Protein AF-A0AB34FBE4-F1 (afdb_monomer)

Radius of gyration: 14.2 Å; Cα contacts (8 Å, |Δi|>4): 66; chains: 1; bounding box: 34×34×34 Å

Mean predicted aligned error: 6.74 Å

Solvent-accessible surface area (backbone atoms only — not comparable to full-atom values): 5142 Å² total; per-residue (Å²): 112,30,95,76,74,81,50,65,72,39,74,64,34,66,78,66,61,48,76,85,49,53,74,60,44,47,55,37,50,75,59,26,65,96,50,65,81,40,63,47,56,40,68,44,55,84,54,92,88,53,58,94,84,66,75,59,54,63,62,28,29,49,28,44,51,53,34,44,61,75,64,55,80,73,57,73,69,82,74,72,77,136

Foldseek 3Di:
DDPLPPDPDDPLCLQANRPVQPPLNVQLCVQCVVVRSVPCQLCVHDDPPQDPPDGHPVSSVVSSVSSCVVVCPPPPVVVPDD

Organism: NCBI:txid1247861

Structure (mmCIF, N/CA/C/O backbone):
data_AF-A0AB34FBE4-F1
#
_entry.id   AF-A0AB34FBE4-F1
#
loop_
_atom_site.group_PDB
_atom_site.id
_atom_site.type_symbol
_atom_site.label_atom_id
_atom_site.label_alt_id
_atom_site.label_comp_id
_atom_site.label_asym_id
_atom_site.label_entity_id
_atom_site.label_seq_id
_atom_site.pdbx_PDB_ins_code
_atom_site.Cartn_x
_atom_site.Cartn_y
_atom_site.Cartn_z
_atom_site.occupancy
_atom_site.B_iso_or_equiv
_atom_site.auth_seq_id
_atom_site.auth_comp_id
_atom_site.auth_asym_id
_atom_site.auth_atom_id
_atom_site.pdbx_PDB_model_num
ATOM 1 N N . MET A 1 1 ? -18.289 -3.973 3.496 1.00 79.31 1 MET A N 1
ATOM 2 C CA . MET A 1 1 ? -17.820 -2.618 3.889 1.00 79.31 1 MET A CA 1
ATOM 3 C C . MET A 1 1 ? -16.494 -2.774 4.627 1.00 79.31 1 MET A C 1
ATOM 5 O O . MET A 1 1 ? -16.307 -3.838 5.193 1.00 79.31 1 MET A O 1
ATOM 9 N N . CYS A 1 2 ? -15.573 -1.804 4.611 1.00 87.25 2 CYS A N 1
ATOM 10 C CA . CYS A 1 2 ? -14.359 -1.897 5.436 1.00 87.25 2 CYS A CA 1
ATOM 11 C C . CYS A 1 2 ? -14.687 -1.624 6.913 1.00 87.25 2 CYS A C 1
ATOM 13 O O . CYS A 1 2 ? -15.467 -0.713 7.194 1.00 87.25 2 CYS A O 1
ATOM 15 N N . ASP A 1 3 ? -14.014 -2.307 7.842 1.00 84.75 3 ASP A N 1
ATOM 16 C CA . ASP A 1 3 ? -14.134 -2.107 9.299 1.00 84.75 3 ASP A CA 1
ATOM 17 C C . ASP A 1 3 ? -13.898 -0.668 9.771 1.00 84.75 3 ASP A C 1
ATOM 19 O O . ASP A 1 3 ? -14.258 -0.304 10.886 1.00 84.75 3 ASP A O 1
ATOM 23 N N . CYS A 1 4 ? -13.249 0.168 8.957 1.00 87.19 4 CYS A N 1
ATOM 24 C CA . CYS A 1 4 ? -13.078 1.581 9.288 1.00 87.19 4 CYS A CA 1
ATOM 25 C C . CYS A 1 4 ? -14.356 2.421 9.094 1.00 87.19 4 CYS A C 1
ATOM 27 O O . CYS A 1 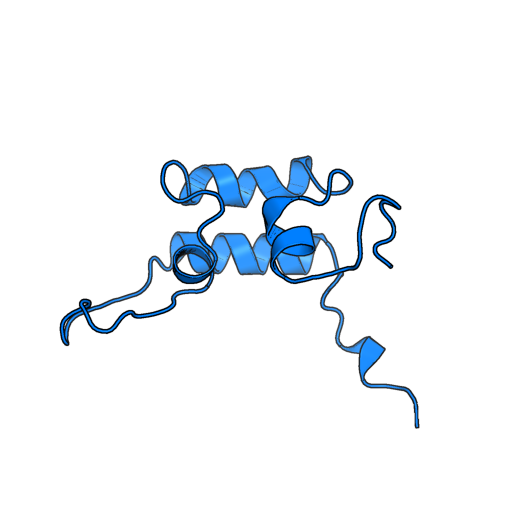4 ? -14.336 3.611 9.400 1.00 87.19 4 CYS A O 1
ATOM 29 N N . GLY A 1 5 ? -15.426 1.853 8.526 1.00 86.75 5 GLY A N 1
ATOM 30 C CA . GLY A 1 5 ? -16.728 2.503 8.336 1.00 86.75 5 GLY A CA 1
ATOM 31 C C . GLY A 1 5 ? -16.791 3.578 7.242 1.00 86.75 5 GLY A C 1
ATOM 32 O O . GLY A 1 5 ? -17.870 4.073 6.942 1.00 86.75 5 GLY A O 1
ATOM 33 N N . GLN A 1 6 ? -15.668 3.944 6.614 1.00 84.44 6 GLN A N 1
ATOM 34 C CA . GLN A 1 6 ? -15.616 5.085 5.684 1.00 84.44 6 GLN A CA 1
ATOM 35 C C . GLN A 1 6 ? -15.928 4.733 4.227 1.00 84.44 6 GLN A C 1
ATOM 37 O O . GLN A 1 6 ? -16.367 5.592 3.470 1.00 84.44 6 GLN A O 1
ATOM 42 N N . ALA A 1 7 ? -15.641 3.504 3.798 1.00 86.81 7 ALA A N 1
ATOM 43 C CA . ALA A 1 7 ? -15.832 3.083 2.414 1.00 86.81 7 ALA A CA 1
ATOM 44 C C . ALA A 1 7 ? -15.909 1.556 2.293 1.00 86.81 7 ALA A C 1
ATOM 46 O O . ALA A 1 7 ? -15.571 0.814 3.220 1.00 86.81 7 ALA A O 1
ATOM 47 N N . ALA A 1 8 ? -16.308 1.077 1.114 1.00 86.94 8 ALA A N 1
ATOM 48 C CA . ALA A 1 8 ? -16.114 -0.315 0.740 1.00 86.94 8 ALA A CA 1
ATOM 49 C C . ALA A 1 8 ? -14.619 -0.687 0.761 1.00 86.94 8 ALA A C 1
ATOM 51 O O . ALA A 1 8 ? -13.745 0.107 0.396 1.00 86.94 8 ALA A O 1
ATOM 52 N N . GLU A 1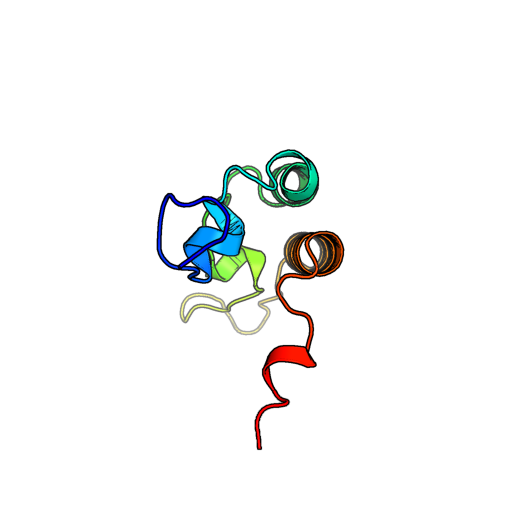 9 ? -14.338 -1.916 1.187 1.00 84.81 9 GLU A N 1
ATOM 53 C CA . GLU A 1 9 ? -13.012 -2.518 1.114 1.00 84.81 9 GLU A CA 1
ATOM 54 C C . GLU A 1 9 ? -12.647 -2.687 -0.373 1.00 84.81 9 GLU A C 1
ATOM 56 O O . GLU A 1 9 ? -13.222 -3.503 -1.082 1.00 84.81 9 GLU A O 1
ATOM 61 N N . THR A 1 10 ? -11.724 -1.866 -0.872 1.00 88.75 10 THR A N 1
ATOM 62 C CA . THR A 1 10 ? -11.144 -1.978 -2.221 1.00 88.75 10 THR A CA 1
ATOM 63 C C . THR A 1 10 ? -9.631 -2.000 -2.093 1.00 88.75 10 THR A C 1
ATOM 65 O O . THR A 1 10 ? -9.106 -1.501 -1.098 1.00 88.75 10 THR A O 1
ATOM 68 N N . ILE A 1 11 ? -8.905 -2.464 -3.114 1.00 87.75 11 ILE A N 1
ATOM 69 C CA . ILE A 1 11 ? -7.431 -2.470 -3.092 1.00 87.75 11 ILE A CA 1
ATOM 70 C C . ILE A 1 11 ? -6.879 -1.062 -2.801 1.00 87.75 11 ILE A C 1
ATOM 72 O O . ILE A 1 11 ? -5.999 -0.893 -1.961 1.00 87.75 11 ILE A O 1
ATOM 76 N N . LYS A 1 12 ? -7.453 -0.018 -3.421 1.00 88.12 12 LYS A N 1
ATOM 77 C CA . LYS A 1 12 ? -7.066 1.378 -3.148 1.00 88.12 12 LYS A CA 1
ATOM 78 C C . LYS A 1 12 ? -7.394 1.801 -1.718 1.00 88.12 12 LYS A C 1
ATOM 80 O O . LYS A 1 12 ? -6.619 2.533 -1.109 1.00 88.12 12 LYS A O 1
ATOM 85 N N . HIS A 1 13 ? -8.540 1.387 -1.181 1.00 89.50 13 HIS A N 1
ATOM 86 C CA . HIS A 1 13 ? -8.895 1.718 0.195 1.00 89.50 13 HIS A CA 1
ATOM 87 C C . HIS A 1 13 ? -7.960 1.027 1.194 1.00 89.50 13 HIS A C 1
ATOM 89 O O . HIS A 1 13 ? -7.369 1.695 2.041 1.00 89.50 13 HIS A O 1
ATOM 95 N N . PHE A 1 14 ? -7.762 -0.276 1.029 1.00 89.69 14 PHE A N 1
ATOM 96 C CA . PHE A 1 14 ? -6.829 -1.100 1.782 1.00 89.69 14 PHE A CA 1
ATOM 97 C C . PHE A 1 14 ? -5.422 -0.487 1.794 1.00 89.69 14 PHE A C 1
ATOM 99 O O . PHE A 1 14 ? -4.940 -0.063 2.850 1.00 89.69 14 PHE A O 1
ATOM 106 N N . LEU A 1 15 ? -4.825 -0.317 0.612 1.00 89.31 15 LEU A N 1
ATOM 107 C CA . LEU A 1 15 ? -3.440 0.126 0.467 1.00 89.31 15 LEU A CA 1
ATOM 108 C C . LEU A 1 15 ? -3.223 1.611 0.709 1.00 89.31 15 LEU A C 1
ATOM 110 O O . LEU A 1 15 ? -2.143 1.964 1.167 1.00 89.31 15 LEU A O 1
ATOM 114 N N . PHE A 1 16 ? -4.202 2.500 0.465 1.00 88.44 16 PHE A N 1
ATOM 115 C CA . PHE A 1 16 ? -3.961 3.962 0.459 1.00 88.44 16 PHE A CA 1
ATOM 116 C C . PHE A 1 16 ? -4.870 4.820 1.351 1.00 88.44 16 PHE A C 1
ATOM 118 O O . PHE A 1 16 ? -4.458 5.919 1.710 1.00 88.44 16 PHE A O 1
ATOM 125 N N . ARG A 1 17 ? -6.065 4.358 1.743 1.00 88.75 17 ARG A N 1
ATOM 126 C CA . ARG A 1 17 ? -7.069 5.253 2.364 1.00 88.75 17 ARG A CA 1
ATOM 127 C C . ARG A 1 17 ? -7.558 4.832 3.746 1.00 88.75 17 ARG A C 1
ATOM 129 O O . ARG A 1 17 ? -8.097 5.666 4.465 1.00 88.75 17 ARG A O 1
ATOM 136 N N . CYS A 1 18 ? -7.397 3.569 4.128 1.00 90.50 18 CYS A N 1
ATOM 137 C CA . CYS A 1 18 ? -7.907 3.072 5.399 1.00 90.50 18 CYS A CA 1
ATOM 138 C C . CYS A 1 18 ? -7.154 3.709 6.578 1.00 90.50 18 CYS A C 1
ATOM 140 O O . CYS A 1 18 ? -5.969 3.431 6.786 1.00 90.50 18 CYS A O 1
ATOM 142 N N . LYS A 1 19 ? -7.857 4.529 7.372 1.00 87.06 19 LYS A N 1
ATOM 143 C CA . LYS A 1 19 ? -7.282 5.255 8.521 1.00 87.06 19 LYS A CA 1
ATOM 144 C C . LYS A 1 19 ? -6.978 4.373 9.736 1.00 87.06 19 LYS A C 1
ATOM 146 O O . LYS A 1 19 ? -6.258 4.808 10.620 1.00 87.06 19 LYS A O 1
ATOM 151 N N . LYS A 1 20 ? -7.494 3.139 9.778 1.00 88.12 20 LYS A N 1
ATOM 152 C CA . LYS A 1 20 ? -7.262 2.192 10.885 1.00 88.12 20 LYS A CA 1
ATOM 153 C C . LYS A 1 20 ? -5.816 1.677 10.944 1.00 88.12 20 LYS A C 1
ATOM 155 O O . LYS A 1 20 ? -5.353 1.291 12.006 1.00 88.12 20 LYS A O 1
ATOM 160 N N . TRP A 1 21 ? -5.111 1.689 9.812 1.00 87.44 21 TRP A N 1
ATOM 161 C CA . TRP A 1 21 ? -3.788 1.069 9.648 1.00 87.44 21 TRP A CA 1
ATOM 162 C C . TRP A 1 21 ? -2.735 2.089 9.209 1.00 87.44 21 TRP A C 1
ATOM 164 O O . TRP A 1 21 ? -1.929 1.826 8.317 1.00 87.44 21 TRP A O 1
ATOM 174 N N . THR A 1 22 ? -2.801 3.304 9.749 1.00 85.75 22 THR A N 1
ATOM 175 C CA . THR A 1 22 ? -1.862 4.388 9.426 1.00 85.75 22 THR A CA 1
ATOM 176 C C . THR A 1 22 ? -0.437 4.069 9.867 1.00 85.75 22 THR A C 1
ATOM 178 O O . THR A 1 22 ? 0.470 4.304 9.078 1.00 85.75 22 THR A O 1
ATOM 181 N N . ALA A 1 23 ? -0.241 3.459 11.040 1.00 86.69 23 ALA A N 1
ATOM 182 C CA . ALA A 1 23 ? 1.092 3.102 11.538 1.00 86.69 23 ALA A CA 1
ATOM 183 C C . ALA A 1 23 ? 1.761 2.022 10.667 1.00 86.69 23 ALA A C 1
ATOM 185 O O . ALA A 1 23 ? 2.873 2.188 10.182 1.00 86.69 23 ALA A O 1
ATOM 186 N N . GLN A 1 24 ? 1.045 0.938 10.358 1.00 87.44 24 GLN A N 1
ATOM 187 C CA . GLN A 1 24 ? 1.550 -0.150 9.510 1.00 87.44 24 GLN A CA 1
ATOM 188 C C . GLN A 1 24 ? 1.870 0.328 8.090 1.00 87.44 24 GLN A C 1
ATOM 190 O O . GLN A 1 24 ? 2.715 -0.247 7.414 1.00 87.44 24 GLN A O 1
ATOM 195 N N . ARG A 1 25 ? 1.188 1.374 7.621 1.00 89.50 25 ARG A N 1
ATOM 196 C CA . ARG A 1 25 ? 1.364 1.976 6.295 1.00 89.50 25 ARG A CA 1
ATOM 197 C C . ARG A 1 25 ? 2.615 2.851 6.196 1.00 89.50 25 ARG A C 1
ATOM 199 O O . ARG A 1 25 ? 3.051 3.122 5.079 1.00 89.50 25 ARG A O 1
ATOM 206 N N . GLU A 1 26 ? 3.223 3.255 7.311 1.00 87.69 26 GLU A N 1
ATOM 207 C CA . GLU A 1 26 ? 4.485 4.015 7.314 1.00 87.69 26 GLU A CA 1
ATOM 208 C C . GLU A 1 26 ? 5.597 3.293 6.555 1.00 87.69 26 GLU A C 1
ATOM 210 O O . GLU A 1 26 ? 6.361 3.934 5.833 1.00 87.69 26 GLU A O 1
ATOM 215 N N . ILE A 1 27 ? 5.625 1.956 6.611 1.00 85.81 27 ILE A N 1
ATOM 216 C CA . ILE A 1 27 ? 6.586 1.165 5.839 1.00 85.81 27 ILE A CA 1
ATOM 217 C C . ILE A 1 27 ? 6.453 1.438 4.341 1.00 85.81 27 ILE A C 1
ATOM 219 O O . ILE A 1 27 ? 7.446 1.659 3.660 1.00 85.81 27 ILE A O 1
ATOM 223 N N . MET A 1 28 ? 5.227 1.539 3.824 1.00 86.69 28 MET A N 1
ATOM 224 C CA . MET A 1 28 ? 4.996 1.855 2.419 1.00 86.69 28 MET A CA 1
ATOM 225 C C . MET A 1 28 ? 5.433 3.287 2.099 1.00 86.69 28 MET A C 1
ATOM 227 O O . MET A 1 28 ? 6.019 3.501 1.038 1.00 86.69 28 MET A O 1
ATOM 231 N N . PHE A 1 29 ? 5.219 4.258 2.997 1.00 81.56 29 PHE A N 1
ATOM 232 C CA . PHE A 1 29 ? 5.663 5.648 2.800 1.00 81.56 29 PHE A CA 1
ATOM 233 C C . PHE A 1 29 ? 7.186 5.763 2.637 1.00 81.56 29 PHE A C 1
ATOM 235 O O . PHE A 1 29 ? 7.649 6.518 1.778 1.00 81.56 29 PHE A O 1
ATOM 242 N N . GLN A 1 30 ? 7.962 4.987 3.400 1.00 80.12 30 GLN A N 1
ATOM 243 C CA . GLN A 1 30 ? 9.429 5.008 3.323 1.00 80.12 30 GLN A CA 1
ATOM 244 C C . GLN A 1 30 ? 9.951 4.612 1.935 1.00 80.12 30 GLN A C 1
ATOM 246 O O . GLN A 1 30 ? 10.890 5.235 1.430 1.00 80.12 30 GLN A O 1
ATOM 251 N N . TYR A 1 31 ? 9.308 3.630 1.295 1.00 78.88 31 TYR A N 1
ATOM 252 C CA . TYR A 1 31 ? 9.738 3.095 -0.002 1.00 78.88 31 TYR A CA 1
ATOM 253 C C . TYR A 1 31 ? 9.045 3.734 -1.204 1.00 78.88 31 TYR A C 1
ATOM 255 O O . TYR A 1 31 ? 9.627 3.797 -2.281 1.00 78.88 31 TYR A O 1
ATOM 263 N N . SER A 1 32 ? 7.820 4.236 -1.045 1.00 71.81 32 SER A N 1
ATOM 264 C CA . SER A 1 32 ? 7.041 4.774 -2.163 1.00 71.81 32 SER A CA 1
ATOM 265 C C . SER A 1 32 ? 7.036 6.299 -2.260 1.00 71.81 32 SER A C 1
ATOM 267 O O . SER A 1 32 ? 6.446 6.787 -3.212 1.00 71.81 32 SER A O 1
ATOM 269 N N . ARG A 1 33 ? 7.712 7.046 -1.363 1.00 69.38 33 ARG A N 1
ATOM 270 C CA . ARG A 1 33 ? 7.851 8.530 -1.312 1.00 69.38 33 ARG A CA 1
ATOM 271 C C . ARG A 1 33 ? 7.051 9.326 -2.366 1.00 69.38 33 ARG A C 1
ATOM 273 O O . ARG A 1 33 ? 5.986 9.841 -2.052 1.00 69.38 33 ARG A O 1
ATOM 280 N N . THR A 1 34 ? 7.546 9.437 -3.607 1.00 69.12 34 THR A N 1
ATOM 281 C CA . THR A 1 34 ? 6.942 10.249 -4.694 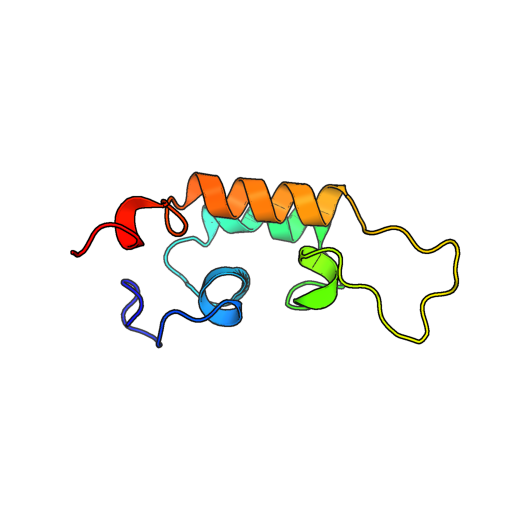1.00 69.12 34 THR A CA 1
ATOM 282 C C . THR A 1 34 ? 5.884 9.521 -5.535 1.00 69.12 34 THR A C 1
ATOM 284 O O . THR A 1 34 ? 5.176 10.138 -6.327 1.00 69.12 34 THR A O 1
ATOM 287 N N . LYS A 1 35 ? 5.770 8.202 -5.381 1.00 77.44 35 LYS A N 1
ATOM 288 C CA . LYS A 1 35 ? 4.818 7.297 -6.043 1.00 77.44 35 LYS A CA 1
ATOM 289 C C . LYS A 1 35 ? 3.735 6.783 -5.083 1.00 77.44 35 LYS A C 1
ATOM 291 O O . LYS A 1 35 ? 3.010 5.848 -5.423 1.00 77.44 35 LYS A O 1
ATOM 296 N N . MET A 1 36 ? 3.605 7.389 -3.901 1.00 75.00 36 MET A N 1
ATOM 297 C CA . MET A 1 36 ? 2.565 7.066 -2.927 1.00 75.00 36 MET A CA 1
ATOM 298 C C . MET A 1 36 ? 1.179 7.151 -3.588 1.00 75.00 36 MET A C 1
ATOM 300 O O . MET A 1 36 ? 0.837 8.150 -4.217 1.00 75.00 36 MET A O 1
ATOM 304 N N . GLY A 1 37 ? 0.374 6.093 -3.474 1.00 80.38 37 GLY A N 1
ATOM 305 C CA . GLY A 1 37 ? -0.945 6.022 -4.117 1.00 80.38 37 GLY A CA 1
ATOM 306 C C . GLY A 1 37 ? -0.944 5.491 -5.555 1.00 80.38 37 GLY A C 1
ATOM 307 O O . GLY A 1 37 ? -2.021 5.234 -6.101 1.00 80.38 37 GLY A O 1
ATOM 308 N N . ASN A 1 38 ? 0.226 5.265 -6.166 1.00 87.62 38 ASN A N 1
ATOM 309 C CA . ASN A 1 38 ? 0.322 4.576 -7.449 1.00 87.62 38 ASN A CA 1
ATOM 310 C C . ASN A 1 38 ? 0.262 3.058 -7.232 1.00 87.62 38 ASN A C 1
ATOM 312 O O . ASN A 1 38 ? 1.240 2.423 -6.840 1.00 87.62 38 ASN A O 1
ATOM 316 N N . LEU A 1 39 ? -0.907 2.485 -7.521 1.00 88.06 39 LEU A N 1
ATOM 317 C CA . LEU A 1 39 ? -1.158 1.056 -7.361 1.00 88.06 39 LEU A CA 1
ATOM 318 C C . LEU A 1 39 ? -0.217 0.187 -8.206 1.00 88.06 39 LEU A C 1
ATOM 320 O O . LEU A 1 39 ? 0.295 -0.807 -7.705 1.00 88.06 39 LEU A O 1
ATOM 324 N N . SER A 1 40 ? 0.025 0.574 -9.462 1.00 88.50 40 SER A N 1
ATOM 325 C CA . SER A 1 40 ? 0.915 -0.171 -10.357 1.00 88.50 40 SER A CA 1
ATOM 326 C C . SER A 1 40 ? 2.328 -0.211 -9.789 1.00 88.50 40 SER A C 1
ATOM 328 O O . SER A 1 40 ? 2.942 -1.263 -9.746 1.00 88.50 40 SER A O 1
ATOM 330 N N . PHE A 1 41 ? 2.831 0.911 -9.278 1.00 88.00 41 PHE A N 1
ATOM 331 C CA . PHE A 1 41 ? 4.180 0.975 -8.721 1.00 88.00 41 PHE A CA 1
ATOM 332 C C . PHE A 1 41 ? 4.364 0.035 -7.520 1.00 88.00 41 PHE A C 1
ATOM 334 O O . PHE A 1 41 ? 5.271 -0.793 -7.519 1.00 88.00 41 PHE A O 1
ATOM 341 N N . VAL A 1 42 ? 3.483 0.125 -6.517 1.00 88.94 42 VAL A N 1
ATOM 342 C CA . VAL A 1 42 ? 3.643 -0.634 -5.261 1.00 88.94 42 VAL A CA 1
ATOM 343 C C . VAL A 1 42 ? 3.382 -2.135 -5.416 1.00 88.94 42 VAL A C 1
ATOM 345 O O . VAL A 1 42 ? 3.815 -2.918 -4.577 1.00 88.94 42 VAL A O 1
ATOM 348 N N . LEU A 1 43 ? 2.698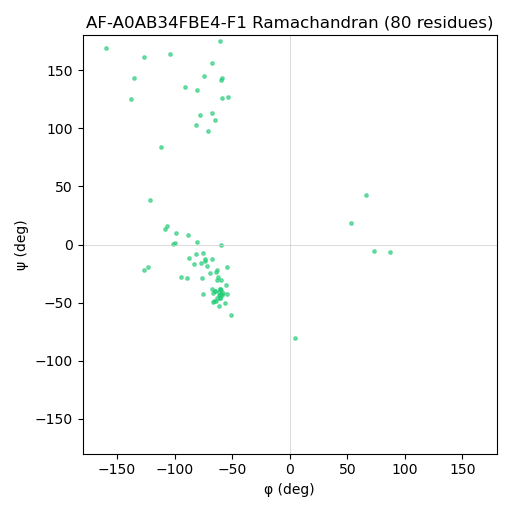 -2.540 -6.491 1.00 90.62 43 LEU A N 1
ATOM 349 C CA . LEU A 1 43 ? 2.451 -3.944 -6.831 1.00 90.62 43 LEU A CA 1
ATOM 350 C C . LEU A 1 43 ? 3.408 -4.493 -7.895 1.00 90.62 43 LEU A C 1
ATOM 352 O O . LEU A 1 43 ? 3.281 -5.654 -8.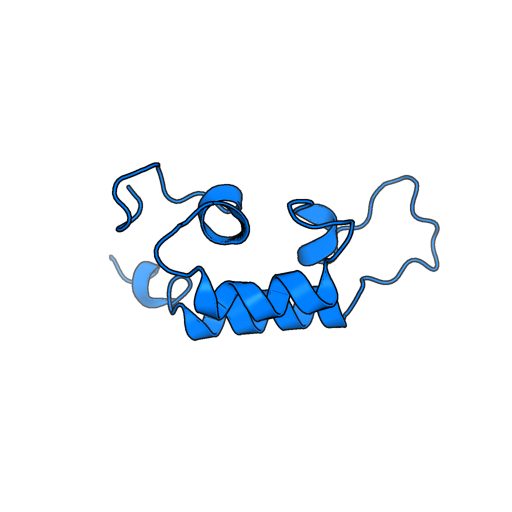273 1.00 90.62 43 LEU A O 1
ATOM 356 N N . GLY A 1 44 ? 4.359 -3.693 -8.385 1.00 90.81 44 GLY A N 1
ATOM 357 C CA . GLY A 1 44 ? 5.273 -4.136 -9.436 1.00 90.81 44 GLY A CA 1
ATOM 358 C C . GLY A 1 44 ? 4.564 -4.384 -10.770 1.00 90.81 44 GLY A C 1
ATOM 359 O O . GLY A 1 44 ? 4.811 -5.382 -11.436 1.00 90.81 44 GLY A O 1
ATOM 360 N N . GLY A 1 45 ? 3.653 -3.496 -11.152 1.00 90.88 45 GLY A N 1
ATOM 361 C CA . GLY A 1 45 ? 3.020 -3.482 -12.463 1.00 90.88 45 GLY A CA 1
ATOM 362 C C . GLY A 1 45 ? 3.923 -2.837 -13.512 1.00 90.88 45 GLY A C 1
ATOM 363 O O . GLY A 1 45 ? 4.455 -1.747 -13.287 1.00 90.88 45 GLY A O 1
ATOM 364 N N . LYS A 1 46 ? 4.044 -3.511 -14.657 1.00 90.06 46 LYS A N 1
ATOM 365 C CA . LYS A 1 46 ? 4.721 -3.046 -15.872 1.00 90.06 46 LYS A CA 1
ATOM 366 C C . LYS A 1 46 ? 3.718 -2.328 -16.780 1.00 90.06 46 LYS A C 1
ATOM 368 O O . LYS A 1 46 ? 2.618 -2.841 -16.992 1.00 90.06 46 LYS A O 1
ATOM 373 N N . VAL A 1 47 ? 4.084 -1.180 -17.341 1.00 85.56 47 VAL A N 1
ATOM 374 C CA . VAL A 1 47 ? 3.292 -0.477 -18.368 1.00 85.56 47 VAL A CA 1
ATOM 375 C C . VAL A 1 47 ? 3.892 -0.661 -19.763 1.00 85.56 47 VAL A C 1
ATOM 377 O O . VAL A 1 47 ? 5.041 -1.052 -19.908 1.00 85.56 47 VAL A O 1
ATOM 380 N N . VAL A 1 48 ? 3.127 -0.368 -20.818 1.00 85.56 48 VAL A N 1
ATOM 381 C CA . VAL A 1 48 ? 3.578 -0.551 -22.216 1.00 85.56 48 VAL A CA 1
ATOM 382 C C . VAL A 1 48 ? 4.828 0.277 -22.545 1.00 85.56 48 VAL A C 1
ATOM 384 O O . VAL A 1 48 ? 5.655 -0.147 -23.342 1.00 85.56 48 VAL A O 1
ATOM 387 N N . SER A 1 49 ? 4.996 1.437 -21.906 1.00 85.94 49 SER A N 1
ATOM 388 C CA . SER A 1 49 ? 6.191 2.274 -22.060 1.00 85.94 49 SER A CA 1
ATOM 389 C C . SER A 1 49 ? 7.431 1.717 -21.355 1.00 85.94 49 SER A C 1
ATOM 391 O O . SER A 1 49 ? 8.531 2.223 -21.571 1.00 85.94 49 SER A O 1
ATOM 393 N N . ASP A 1 50 ? 7.274 0.714 -20.490 1.00 84.06 50 ASP A N 1
ATOM 39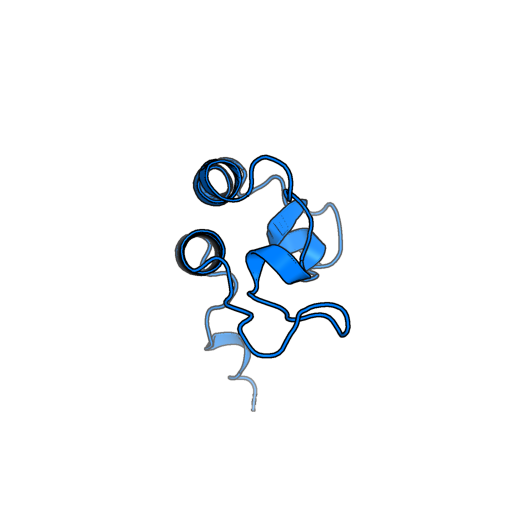4 C CA . ASP A 1 50 ? 8.395 0.069 -19.825 1.00 84.06 50 ASP A CA 1
ATOM 395 C C . ASP A 1 50 ? 9.062 -0.909 -20.798 1.00 84.06 50 ASP A C 1
ATOM 397 O O . ASP A 1 50 ? 8.495 -1.940 -21.164 1.00 84.06 50 ASP A O 1
ATOM 401 N N . GLY A 1 51 ? 10.286 -0.584 -21.217 1.00 89.50 51 GLY A N 1
ATOM 402 C CA . GLY A 1 51 ? 11.061 -1.422 -22.129 1.00 89.50 51 GLY A CA 1
ATOM 403 C C . GLY A 1 51 ? 11.356 -2.827 -21.585 1.00 89.50 51 GLY A C 1
ATOM 404 O O . GLY A 1 51 ? 11.099 -3.164 -20.427 1.00 89.50 51 GLY A O 1
ATOM 405 N N . ASP A 1 52 ? 11.968 -3.664 -22.418 1.00 89.50 52 ASP A N 1
ATOM 406 C CA . ASP A 1 52 ? 12.144 -5.099 -22.136 1.00 89.50 52 ASP A CA 1
ATOM 407 C C . ASP A 1 52 ? 13.005 -5.412 -20.906 1.00 89.50 52 ASP A C 1
ATOM 409 O O . ASP A 1 52 ? 12.874 -6.473 -20.304 1.00 89.50 52 ASP A O 1
ATOM 413 N N . LYS A 1 53 ? 13.859 -4.471 -20.489 1.00 90.50 53 LYS A N 1
ATOM 414 C CA . LYS A 1 53 ? 14.731 -4.605 -19.309 1.00 90.50 53 LYS A CA 1
ATOM 415 C C . LYS A 1 53 ? 14.081 -4.140 -18.002 1.00 90.50 53 LYS A C 1
ATOM 417 O O . LYS A 1 53 ? 14.775 -4.024 -16.991 1.00 90.50 53 LYS A O 1
ATOM 422 N N . TRP A 1 54 ? 12.787 -3.832 -18.017 1.00 91.62 54 TRP A N 1
ATOM 423 C CA . TRP A 1 54 ? 12.081 -3.336 -16.843 1.00 91.62 54 TRP A CA 1
ATOM 424 C C . TRP A 1 54 ? 12.115 -4.329 -15.678 1.00 91.62 54 TRP A C 1
ATOM 426 O O . TRP A 1 54 ? 11.996 -5.543 -15.856 1.00 91.62 54 TRP A O 1
ATOM 436 N N . LYS A 1 55 ? 12.258 -3.787 -14.468 1.00 91.94 55 LYS A N 1
ATOM 437 C CA . LYS A 1 55 ? 12.165 -4.525 -13.211 1.00 91.94 55 LYS A CA 1
ATOM 438 C C . LYS A 1 55 ? 11.317 -3.722 -12.226 1.00 91.94 55 LYS A C 1
ATOM 440 O O . LYS A 1 55 ? 11.443 -2.496 -12.201 1.00 91.94 55 LYS A O 1
ATOM 445 N N . PRO A 1 56 ? 10.498 -4.387 -11.397 1.00 91.56 56 PRO A N 1
ATOM 446 C CA . PRO A 1 56 ? 9.758 -3.704 -10.350 1.00 91.56 56 PRO A CA 1
ATOM 447 C C . PRO A 1 56 ? 10.709 -3.167 -9.278 1.00 91.56 56 PRO A C 1
ATOM 449 O O . PRO A 1 56 ? 11.786 -3.725 -9.040 1.00 91.56 56 PRO A O 1
ATOM 452 N N . ASP A 1 57 ? 10.268 -2.137 -8.561 1.00 90.31 57 ASP A N 1
ATOM 453 C CA . ASP A 1 57 ? 10.903 -1.757 -7.305 1.00 90.31 57 ASP A CA 1
ATOM 454 C C . ASP A 1 57 ? 10.580 -2.819 -6.246 1.00 90.31 57 ASP A C 1
ATOM 456 O O . ASP A 1 57 ? 9.508 -2.835 -5.634 1.00 90.31 57 ASP A O 1
ATOM 460 N N . ILE A 1 58 ? 11.514 -3.750 -6.050 1.00 91.44 58 ILE A N 1
ATOM 461 C CA . ILE A 1 58 ? 11.301 -4.882 -5.148 1.00 91.44 58 ILE A CA 1
ATOM 462 C C . ILE A 1 58 ? 11.132 -4.444 -3.688 1.00 91.44 58 ILE A C 1
ATOM 464 O O . ILE A 1 58 ? 10.527 -5.175 -2.905 1.00 91.44 58 ILE A O 1
ATOM 468 N N . GLN A 1 59 ? 11.639 -3.268 -3.307 1.00 91.06 59 GLN A N 1
ATOM 469 C CA . GLN A 1 59 ? 11.472 -2.745 -1.954 1.00 91.06 59 GLN A CA 1
ATOM 470 C C . GLN A 1 59 ? 10.047 -2.227 -1.756 1.00 91.06 59 GLN A C 1
ATOM 472 O O . GLN A 1 59 ? 9.414 -2.559 -0.755 1.00 91.06 59 GLN A O 1
ATOM 477 N N . ALA A 1 60 ? 9.499 -1.512 -2.743 1.00 89.94 60 ALA A N 1
ATOM 478 C CA . ALA A 1 60 ? 8.100 -1.083 -2.723 1.00 89.94 60 ALA A CA 1
ATOM 479 C C . ALA A 1 60 ? 7.127 -2.277 -2.688 1.00 89.94 60 ALA A C 1
ATOM 481 O O . ALA A 1 60 ? 6.158 -2.273 -1.920 1.00 89.94 60 ALA A O 1
ATOM 482 N N . VAL A 1 61 ? 7.416 -3.331 -3.460 1.00 91.69 61 VAL A N 1
ATOM 483 C CA . VAL A 1 61 ? 6.625 -4.573 -3.448 1.00 91.69 61 VAL A CA 1
ATOM 484 C C . VAL A 1 61 ? 6.710 -5.262 -2.084 1.00 91.69 61 VAL A C 1
ATOM 486 O O . VAL A 1 61 ? 5.679 -5.593 -1.497 1.00 91.69 61 VAL A O 1
ATOM 489 N N . ARG A 1 62 ? 7.917 -5.427 -1.527 1.00 92.06 62 ARG A N 1
ATOM 490 C CA . ARG A 1 62 ? 8.112 -6.029 -0.194 1.00 92.06 62 ARG A CA 1
ATOM 491 C C . ARG A 1 62 ? 7.391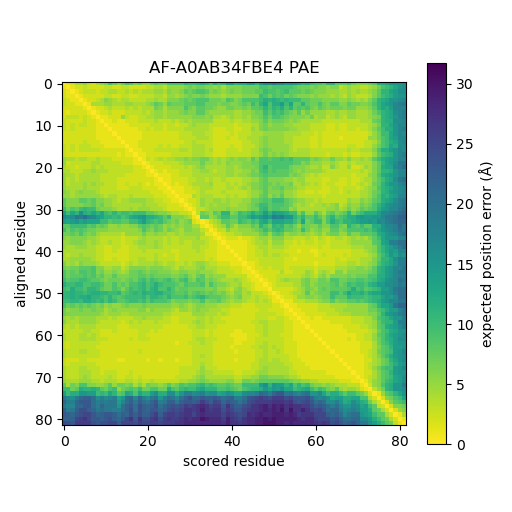 -5.256 0.904 1.00 92.06 62 ARG A C 1
ATOM 493 O O . ARG A 1 62 ? 6.727 -5.880 1.726 1.00 92.06 62 ARG A O 1
ATOM 500 N N . ALA A 1 63 ? 7.460 -3.929 0.886 1.00 91.44 63 ALA A N 1
ATOM 501 C CA . ALA A 1 63 ? 6.761 -3.084 1.848 1.00 91.44 63 ALA A CA 1
ATOM 502 C C . ALA A 1 63 ? 5.239 -3.275 1.781 1.00 91.44 63 ALA A C 1
ATOM 504 O O . ALA A 1 63 ? 4.569 -3.321 2.811 1.00 91.44 63 ALA A O 1
ATOM 505 N N . THR A 1 64 ? 4.695 -3.441 0.574 1.00 91.56 64 THR A N 1
ATOM 506 C CA . THR A 1 64 ? 3.266 -3.713 0.368 1.00 91.56 64 THR A CA 1
ATOM 507 C C . THR A 1 64 ? 2.863 -5.082 0.911 1.00 91.56 64 THR A C 1
ATOM 509 O O . THR A 1 64 ? 1.832 -5.196 1.575 1.00 91.56 64 THR A O 1
ATOM 512 N N . VAL A 1 65 ? 3.689 -6.110 0.694 1.00 90.88 65 VAL A N 1
ATOM 513 C CA . VAL A 1 65 ? 3.473 -7.451 1.264 1.00 90.88 65 VAL A CA 1
ATOM 514 C C . VAL A 1 65 ? 3.541 -7.411 2.793 1.00 90.88 65 VAL A C 1
ATOM 516 O O . VAL A 1 65 ? 2.645 -7.926 3.456 1.00 90.88 65 VAL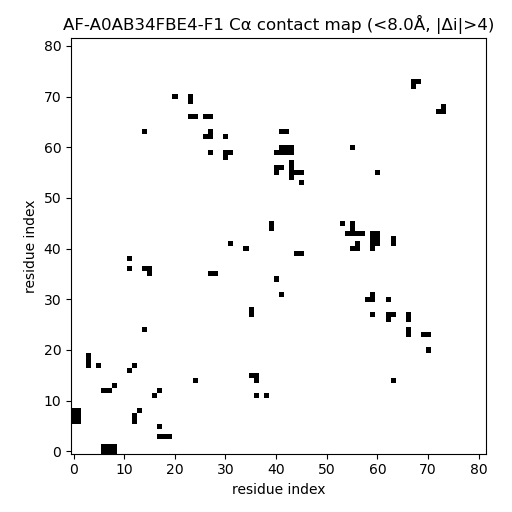 A O 1
ATOM 519 N N . GLN A 1 66 ? 4.547 -6.745 3.366 1.00 91.06 66 GLN A N 1
ATOM 520 C CA . GLN A 1 66 ? 4.693 -6.588 4.817 1.00 91.06 66 GLN A CA 1
ATOM 521 C C . GLN A 1 66 ? 3.505 -5.847 5.437 1.00 91.06 66 GLN A C 1
ATOM 523 O O . GLN A 1 66 ? 2.976 -6.290 6.455 1.00 91.06 66 GLN A O 1
ATOM 528 N N . PHE A 1 67 ? 3.045 -4.764 4.801 1.00 91.06 67 PHE A N 1
ATOM 529 C CA . PHE A 1 67 ? 1.820 -4.072 5.196 1.00 91.06 67 PHE A CA 1
ATOM 530 C C . PHE A 1 67 ? 0.628 -5.034 5.191 1.00 91.06 67 PHE A C 1
ATOM 532 O O . PHE A 1 67 ? -0.090 -5.139 6.185 1.00 91.06 67 PHE A O 1
ATOM 539 N N . ALA A 1 68 ? 0.439 -5.782 4.104 1.00 91.12 68 ALA A N 1
ATOM 540 C CA . ALA A 1 68 ? -0.685 -6.695 3.989 1.00 91.12 68 ALA A CA 1
ATOM 541 C C . ALA A 1 68 ? -0.682 -7.777 5.077 1.00 91.12 68 ALA A C 1
ATOM 543 O O . ALA A 1 68 ? -1.699 -7.962 5.750 1.00 91.12 68 ALA A O 1
ATOM 544 N N . MET A 1 69 ? 0.471 -8.404 5.319 1.00 89.69 69 MET A N 1
ATOM 545 C CA . MET A 1 69 ? 0.653 -9.385 6.391 1.00 89.69 69 MET A CA 1
ATOM 546 C C . MET A 1 69 ? 0.378 -8.780 7.774 1.00 89.69 69 MET A C 1
ATOM 548 O O . MET A 1 69 ? -0.356 -9.366 8.566 1.00 89.69 69 MET A O 1
ATOM 552 N N . ALA A 1 70 ? 0.906 -7.585 8.059 1.00 89.56 70 ALA A N 1
ATOM 553 C CA . ALA A 1 70 ? 0.728 -6.916 9.350 1.00 89.56 70 ALA A CA 1
ATOM 554 C C . ALA A 1 70 ? -0.738 -6.567 9.647 1.00 89.56 70 ALA A C 1
ATOM 556 O O . ALA A 1 70 ? -1.151 -6.546 10.806 1.00 89.56 70 ALA A O 1
ATOM 557 N N . THR A 1 71 ? -1.531 -6.294 8.608 1.00 87.19 71 THR A N 1
ATOM 558 C CA . THR A 1 71 ? -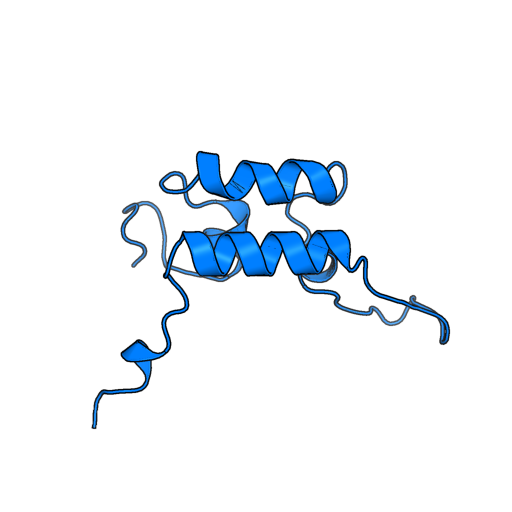2.963 -6.006 8.768 1.00 87.19 71 THR A CA 1
ATOM 559 C C . THR A 1 71 ? -3.836 -7.255 8.871 1.00 87.19 71 THR A C 1
ATOM 561 O O . THR A 1 71 ? -4.986 -7.125 9.279 1.00 87.19 71 THR A O 1
ATOM 564 N N . LYS A 1 72 ? -3.333 -8.435 8.472 1.00 85.94 72 LYS A N 1
ATOM 565 C CA . LYS A 1 72 ? -4.095 -9.698 8.377 1.00 85.94 72 LYS A CA 1
ATOM 566 C C . LYS A 1 72 ? -5.390 -9.608 7.550 1.00 85.94 72 LYS A C 1
ATOM 568 O O . LYS A 1 72 ? -6.266 -10.454 7.647 1.00 85.94 72 LYS A O 1
ATOM 573 N N . ARG A 1 73 ? -5.525 -8.580 6.705 1.00 77.69 73 ARG A N 1
ATOM 574 C CA . ARG A 1 73 ? -6.726 -8.348 5.876 1.00 77.69 73 ARG A CA 1
ATOM 575 C C . ARG A 1 73 ? -6.764 -9.190 4.604 1.00 77.69 73 ARG A C 1
ATOM 577 O O . ARG A 1 73 ? -7.764 -9.168 3.904 1.00 77.69 73 ARG A O 1
ATOM 584 N N . LEU A 1 74 ? -5.672 -9.889 4.296 1.00 69.38 74 LEU A N 1
ATOM 585 C CA . LEU A 1 74 ? -5.580 -10.842 3.189 1.00 69.38 74 LEU A CA 1
ATOM 586 C C . LEU A 1 74 ? -5.554 -12.297 3.678 1.00 69.38 74 LEU A C 1
ATOM 588 O O . LEU A 1 74 ? -5.139 -13.170 2.919 1.00 69.38 74 LEU A O 1
ATOM 592 N N . ASP A 1 75 ? -5.933 -12.569 4.933 1.00 58.03 75 ASP A N 1
ATOM 593 C CA . ASP A 1 75 ? -5.967 -13.946 5.425 1.00 58.03 75 ASP A CA 1
ATOM 594 C C . ASP A 1 75 ? -6.918 -14.790 4.560 1.00 58.03 75 ASP A C 1
ATOM 596 O O . ASP A 1 75 ? -8.090 -14.457 4.367 1.00 58.03 75 ASP A O 1
ATOM 600 N N . LEU A 1 76 ? -6.387 -15.905 4.050 1.00 50.12 76 LEU A N 1
ATOM 601 C CA . LEU A 1 76 ? -7.022 -16.863 3.131 1.00 50.12 76 LEU A CA 1
ATOM 602 C C . LEU A 1 76 ? -8.303 -17.517 3.693 1.00 50.12 76 LEU A C 1
ATOM 604 O O . LEU A 1 76 ? -8.950 -18.305 3.008 1.00 50.12 76 LEU A O 1
ATOM 608 N N . ALA A 1 77 ? -8.706 -17.175 4.918 1.00 47.56 77 ALA A N 1
ATOM 609 C CA . ALA A 1 77 ? -9.922 -17.660 5.560 1.00 47.56 77 ALA A CA 1
ATOM 610 C C . ALA A 1 77 ? -11.219 -17.163 4.891 1.00 47.56 77 ALA A C 1
ATOM 612 O O . ALA A 1 77 ? -12.276 -17.722 5.153 1.00 47.56 77 ALA A O 1
ATOM 613 N N . GLN A 1 78 ? -11.166 -16.174 3.988 1.00 46.25 78 GLN A N 1
ATOM 614 C CA . GLN A 1 78 ? -12.329 -15.794 3.168 1.00 46.25 78 GLN A CA 1
ATOM 615 C C . GLN A 1 78 ? -12.562 -16.707 1.945 1.00 46.25 78 GLN A C 1
ATOM 617 O O . GLN A 1 78 ? -13.490 -16.454 1.183 1.00 46.25 78 GLN A O 1
ATOM 622 N N . GLN A 1 79 ? -11.755 -17.761 1.743 1.00 46.50 79 GLN A N 1
ATOM 623 C CA . GLN A 1 79 ? -12.039 -18.829 0.766 1.00 46.50 79 GLN A CA 1
ATOM 624 C C . GLN A 1 79 ? -12.656 -20.093 1.390 1.00 46.50 79 GLN A C 1
ATOM 626 O O . GLN A 1 79 ? -12.784 -21.102 0.704 1.00 46.50 79 GLN A O 1
ATOM 631 N N . ALA A 1 80 ? -13.055 -20.052 2.663 1.00 44.97 80 ALA A N 1
ATOM 632 C CA . ALA A 1 80 ? -13.843 -21.113 3.277 1.00 44.97 80 ALA A CA 1
ATOM 633 C C . ALA A 1 80 ? -15.256 -20.598 3.586 1.00 44.97 80 ALA A C 1
ATOM 635 O O . ALA A 1 80 ? -15.536 -20.173 4.701 1.00 44.97 80 ALA A O 1
ATOM 636 N N . ASP A 1 81 ? -16.129 -20.645 2.583 1.00 32.84 81 ASP A N 1
ATOM 637 C CA . ASP A 1 81 ? -17.569 -20.837 2.782 1.00 32.84 81 ASP A CA 1
ATOM 638 C C . ASP A 1 81 ? -18.027 -21.834 1.684 1.00 32.84 81 ASP A C 1
ATOM 640 O O . ASP A 1 81 ? -17.641 -21.627 0.526 1.00 32.84 81 ASP A O 1
ATOM 644 N N . PRO A 1 82 ? -18.678 -22.962 2.044 1.00 45.47 82 PRO A N 1
ATOM 645 C CA . PRO A 1 82 ? -18.950 -24.122 1.180 1.00 45.47 82 PRO A CA 1
ATOM 646 C C . PRO A 1 82 ? -19.970 -23.909 0.053 1.00 45.47 82 PRO A C 1
ATOM 648 O O . PRO A 1 82 ? -20.821 -22.998 0.148 1.00 45.47 82 PRO A O 1
#

Sequence (82 aa):
MCDCGQAAETIKHFLFRCKKWTAQREIMFQYSRTKMGNLSFVLGGKVVSDGDKWKPDIQAVRATVQFAMATKRLDLAQQADP

pLDDT: mean 82.67, std 13.13, range [32.84, 92.06]

Secondary structure (DSSP, 8-state):
--TTSSS---HHIIIII-GGGHHHHHHHHHHHGGGTT-HHHHTTPPPTTS-TT----HHHHHHHHHHHHHHTTT-GGGG---